Protein AF-A0A9E4HTL8-F1 (afdb_monomer_lite)

Secondary structure (DSSP, 8-state):
----EE-SS--GGGHHHHHHTT-SEE---HHHHHHS-HHHHHHHHHSPP--HHHHHHHHHHHS----

pLDDT: mean 84.83, std 9.78, range [50.81, 94.5]

Foldseek 3Di:
DDAAEDDDDDDLLCLLVCVVVRHPYYDDDPVVCVVQPPVSNVVNNPDDDDDPVVVVVVVVVVVDDDD

Sequence (67 aa):
KGRLRAEGPLMTDQYRHVRQSGFDEVAISHELAQRMPESHWLDVINLPLPDYQNRLIQYGQEAMPKA

Radius of gyration: 17.72 Å; chains: 1; bounding box: 59×18×36 Å

Structure (mmCIF, N/CA/C/O backbone):
data_AF-A0A9E4HTL8-F1
#
_entry.id   AF-A0A9E4HTL8-F1
#
loop_
_atom_site.group_PDB
_atom_site.id
_atom_site.type_symbol
_atom_site.label_atom_id
_atom_site.label_alt_id
_atom_site.label_comp_id
_atom_site.label_asym_id
_atom_site.label_entity_id
_atom_site.label_seq_id
_atom_site.pdbx_PDB_ins_code
_atom_site.Cartn_x
_atom_site.Cartn_y
_atom_site.Cartn_z
_atom_site.occupancy
_atom_site.B_iso_or_equiv
_atom_site.auth_seq_id
_atom_site.auth_comp_id
_atom_site.auth_asym_id
_atom_site.auth_atom_id
_atom_site.pdbx_PDB_model_num
ATOM 1 N N . LYS A 1 1 ? -2.424 -12.161 18.167 1.00 71.56 1 LYS A N 1
ATOM 2 C CA . LYS A 1 1 ? -2.328 -12.033 16.693 1.00 71.56 1 LYS A CA 1
ATOM 3 C C . LYS A 1 1 ? -3.277 -10.922 16.275 1.00 71.56 1 LYS A C 1
ATOM 5 O O . LYS A 1 1 ? -4.476 -11.139 16.358 1.00 71.56 1 LYS A O 1
ATOM 10 N N . GLY A 1 2 ? -2.758 -9.737 15.961 1.00 86.94 2 GLY A N 1
ATOM 11 C CA . GLY A 1 2 ? -3.553 -8.659 15.364 1.00 86.94 2 GLY A CA 1
ATOM 12 C C . GLY A 1 2 ? -3.437 -8.721 13.845 1.00 86.94 2 GLY A C 1
ATOM 13 O O . GLY A 1 2 ? -2.450 -9.265 13.354 1.00 86.94 2 GLY A O 1
ATOM 14 N N . ARG A 1 3 ? -4.443 -8.208 13.134 1.00 91.88 3 ARG A N 1
ATOM 15 C CA . ARG A 1 3 ? -4.363 -7.934 11.697 1.00 91.88 3 ARG A CA 1
ATOM 16 C C . ARG A 1 3 ? -4.454 -6.435 11.482 1.00 91.88 3 ARG A C 1
ATOM 18 O O . ARG A 1 3 ? -5.268 -5.784 12.137 1.00 91.88 3 ARG A O 1
ATOM 25 N N . LEU A 1 4 ? -3.634 -5.904 10.586 1.00 94.50 4 LEU A N 1
ATOM 26 C CA . LEU A 1 4 ? -3.690 -4.504 10.189 1.00 94.50 4 LEU A CA 1
ATOM 27 C C . LEU A 1 4 ? -4.529 -4.372 8.921 1.00 94.50 4 LEU A C 1
ATOM 29 O O . LEU A 1 4 ? -4.205 -4.957 7.889 1.00 94.50 4 LEU A O 1
ATOM 33 N N . ARG A 1 5 ? -5.606 -3.591 8.996 1.00 94.31 5 ARG A N 1
ATOM 34 C CA . ARG A 1 5 ? -6.484 -3.313 7.860 1.00 94.31 5 ARG A CA 1
ATOM 35 C C . ARG A 1 5 ? -6.315 -1.868 7.419 1.00 94.31 5 ARG A C 1
ATOM 37 O O . ARG A 1 5 ? -6.489 -0.958 8.225 1.00 94.31 5 ARG A O 1
ATOM 44 N N . ALA A 1 6 ? -5.954 -1.673 6.156 1.00 93.44 6 ALA A N 1
ATOM 45 C CA . ALA A 1 6 ? -5.907 -0.356 5.543 1.00 93.44 6 ALA A CA 1
ATOM 46 C C . ALA A 1 6 ? -7.317 0.034 5.091 1.00 93.44 6 ALA A C 1
ATOM 48 O O . ALA A 1 6 ? -7.978 -0.725 4.376 1.00 93.44 6 ALA A O 1
ATOM 49 N N . GLU A 1 7 ? -7.767 1.216 5.502 1.00 91.31 7 GLU A N 1
ATOM 50 C CA . GLU A 1 7 ? -9.072 1.771 5.149 1.00 91.31 7 GLU A CA 1
ATOM 51 C C . GLU A 1 7 ? -8.899 3.213 4.662 1.00 91.31 7 GLU A C 1
ATOM 53 O O . GLU A 1 7 ? -8.079 3.959 5.199 1.00 91.31 7 GLU A O 1
ATOM 58 N N . GLY A 1 8 ? -9.667 3.606 3.643 1.00 86.38 8 GLY A N 1
ATOM 59 C CA . GLY A 1 8 ? -9.636 4.958 3.087 1.00 86.38 8 GLY A CA 1
ATOM 60 C C . GLY A 1 8 ? -9.578 4.985 1.557 1.00 86.38 8 GLY A C 1
ATOM 61 O O . GLY A 1 8 ? -9.807 3.961 0.909 1.00 86.38 8 GLY A O 1
ATOM 62 N N . PRO A 1 9 ? -9.306 6.161 0.963 1.00 85.81 9 PRO A N 1
ATOM 63 C CA . PRO A 1 9 ? -9.140 6.302 -0.477 1.00 85.81 9 PRO A CA 1
ATOM 64 C C . PRO A 1 9 ? -7.857 5.592 -0.914 1.00 85.81 9 PRO A C 1
ATOM 66 O O . PRO A 1 9 ? -6.759 6.123 -0.765 1.00 85.81 9 PRO A O 1
ATOM 69 N N . LEU A 1 10 ? -8.012 4.379 -1.437 1.00 88.69 10 LEU A N 1
ATOM 70 C CA . LEU A 1 10 ? -6.921 3.561 -1.943 1.00 88.69 10 LEU A CA 1
ATOM 71 C C . LEU A 1 10 ? -7.107 3.308 -3.436 1.00 88.69 10 LEU A C 1
ATOM 73 O O . LEU A 1 10 ? -8.214 3.016 -3.880 1.00 88.69 10 LEU A O 1
ATOM 77 N N . MET A 1 11 ? -6.014 3.375 -4.188 1.00 87.31 11 MET A N 1
ATOM 78 C CA . MET A 1 11 ? -5.972 3.015 -5.604 1.00 87.31 11 MET A CA 1
ATOM 79 C C . MET A 1 11 ? -5.272 1.663 -5.808 1.00 87.31 11 MET A C 1
ATOM 81 O O . MET A 1 11 ? -4.507 1.198 -4.962 1.00 87.31 11 MET A O 1
ATOM 85 N N . THR A 1 12 ? -5.536 1.002 -6.934 1.00 87.56 12 THR A N 1
ATOM 86 C CA . THR A 1 12 ? -5.021 -0.348 -7.218 1.00 87.56 12 THR A CA 1
ATOM 87 C C . THR A 1 12 ? -3.490 -0.408 -7.271 1.00 87.56 12 THR A C 1
ATOM 89 O O . THR A 1 12 ? -2.892 -1.358 -6.777 1.00 87.56 12 THR A O 1
ATOM 92 N N . ASP A 1 13 ? -2.834 0.622 -7.800 1.00 85.56 13 ASP A N 1
ATOM 93 C CA . ASP A 1 13 ? -1.370 0.772 -7.843 1.00 85.56 13 ASP A CA 1
ATOM 94 C C . ASP A 1 13 ? -0.728 0.865 -6.443 1.00 85.56 13 ASP A C 1
ATOM 96 O O . ASP A 1 13 ? 0.401 0.417 -6.216 1.00 85.56 13 ASP A O 1
ATOM 100 N N . GLN A 1 14 ? -1.468 1.388 -5.466 1.00 88.94 14 GLN A N 1
ATOM 101 C CA . GLN A 1 14 ? -1.033 1.501 -4.075 1.00 88.94 14 GLN A CA 1
ATOM 102 C C . GLN A 1 14 ? -1.144 0.180 -3.308 1.00 88.94 14 GLN A C 1
ATOM 104 O O . GLN A 1 14 ? -0.501 0.021 -2.271 1.00 88.94 14 GLN A O 1
ATOM 109 N N . TYR A 1 15 ? -1.899 -0.795 -3.816 1.00 91.00 15 TYR A N 1
ATOM 110 C CA . TYR A 1 15 ? -2.133 -2.069 -3.139 1.00 91.00 15 TYR A CA 1
ATOM 111 C C . TYR A 1 15 ? -0.837 -2.794 -2.754 1.00 91.00 15 TYR A C 1
ATOM 113 O O . TYR A 1 15 ? -0.680 -3.235 -1.614 1.00 91.00 15 TYR A O 1
ATOM 121 N N . ARG A 1 16 ? 0.144 -2.846 -3.666 1.00 89.19 16 ARG A N 1
ATOM 122 C CA . ARG A 1 16 ? 1.471 -3.421 -3.388 1.00 89.19 16 ARG A CA 1
ATOM 123 C C . ARG A 1 16 ? 2.155 -2.736 -2.203 1.00 89.19 16 ARG A C 1
ATOM 125 O O . ARG A 1 16 ? 2.718 -3.420 -1.351 1.00 89.19 16 ARG A O 1
ATOM 132 N N . HIS A 1 17 ? 2.093 -1.409 -2.142 1.00 88.88 17 HIS A N 1
ATOM 133 C CA . HIS A 1 17 ? 2.722 -0.627 -1.080 1.00 88.88 17 HIS A CA 1
ATOM 134 C C . HIS A 1 17 ? 2.062 -0.905 0.271 1.00 88.88 17 HIS A C 1
ATOM 136 O O . HIS A 1 17 ? 2.759 -1.136 1.253 1.00 88.88 17 HIS A O 1
ATOM 142 N N . VAL A 1 18 ? 0.731 -1.002 0.306 1.00 92.62 18 VAL A N 1
ATOM 143 C CA . VAL A 1 18 ? -0.019 -1.365 1.518 1.00 92.62 18 VAL A CA 1
ATOM 144 C C . VAL A 1 18 ? 0.447 -2.713 2.076 1.00 92.62 18 VAL A C 1
ATOM 146 O O . VAL A 1 18 ? 0.722 -2.833 3.271 1.00 92.62 18 VAL A O 1
ATOM 149 N N . ARG A 1 19 ? 0.630 -3.712 1.204 1.00 88.88 19 ARG A N 1
ATOM 150 C CA . ARG A 1 19 ? 1.179 -5.022 1.589 1.00 88.88 19 ARG A CA 1
ATOM 151 C C . ARG A 1 19 ? 2.614 -4.923 2.114 1.00 88.88 19 ARG A C 1
ATOM 153 O O . ARG A 1 19 ? 2.929 -5.539 3.127 1.00 88.88 19 ARG A O 1
ATOM 160 N N . GLN A 1 20 ? 3.473 -4.143 1.458 1.00 87.25 20 GLN A N 1
ATOM 161 C CA . GLN A 1 20 ? 4.872 -3.949 1.867 1.00 87.25 20 GLN A CA 1
ATOM 162 C C . GLN A 1 20 ? 5.016 -3.199 3.198 1.00 87.25 20 GLN A C 1
ATOM 164 O O . GLN A 1 20 ? 5.948 -3.468 3.949 1.00 87.25 20 GLN A O 1
ATOM 169 N N . SER A 1 21 ? 4.085 -2.301 3.521 1.00 91.12 21 SER A N 1
ATOM 170 C CA . SER A 1 21 ? 4.047 -1.591 4.803 1.00 91.12 21 SER A CA 1
ATOM 171 C C . SER A 1 21 ? 3.557 -2.452 5.974 1.00 91.12 21 SER A C 1
ATOM 173 O O . SER A 1 21 ? 3.566 -1.981 7.109 1.00 91.12 21 SER A O 1
ATOM 175 N N . GLY A 1 22 ? 3.146 -3.701 5.726 1.00 90.44 22 GLY A N 1
ATOM 176 C CA . GLY A 1 22 ? 2.745 -4.648 6.768 1.00 90.44 22 GLY A CA 1
ATOM 177 C C . GLY A 1 22 ? 1.242 -4.714 7.042 1.00 90.44 22 GLY A C 1
ATOM 178 O O . GLY A 1 22 ? 0.849 -5.262 8.069 1.00 90.44 22 GLY A O 1
ATOM 179 N N . PHE A 1 23 ? 0.393 -4.184 6.154 1.00 94.31 23 PHE A N 1
ATOM 180 C CA . PHE A 1 23 ? -1.055 -4.374 6.259 1.00 94.31 23 PHE A CA 1
ATOM 181 C C . PHE A 1 23 ? -1.485 -5.741 5.720 1.00 94.31 23 PHE A C 1
ATOM 183 O O . PHE A 1 23 ? -1.134 -6.138 4.604 1.00 94.31 23 PHE A O 1
ATOM 190 N N . ASP A 1 24 ? -2.314 -6.434 6.496 1.00 92.75 24 ASP A N 1
ATOM 191 C CA . ASP A 1 24 ? -2.864 -7.754 6.196 1.00 92.75 24 ASP A CA 1
ATOM 192 C C . ASP A 1 24 ? -4.104 -7.697 5.301 1.00 92.75 24 ASP A C 1
ATOM 194 O O . ASP A 1 24 ? -4.359 -8.640 4.550 1.00 92.75 24 ASP A O 1
ATOM 198 N N . GLU A 1 25 ? -4.869 -6.611 5.372 1.00 92.62 25 GLU A N 1
ATOM 199 C CA . GLU A 1 25 ? -6.160 -6.483 4.699 1.00 92.62 25 GLU A CA 1
ATOM 200 C C . GLU A 1 25 ? -6.354 -5.077 4.135 1.00 92.62 25 GLU A C 1
ATOM 202 O O . GLU A 1 25 ? -5.806 -4.096 4.638 1.00 92.62 25 GLU A O 1
ATOM 207 N N . VAL A 1 26 ? -7.171 -4.986 3.089 1.00 91.06 26 VAL A N 1
ATOM 208 C CA . VAL A 1 26 ? -7.492 -3.739 2.400 1.00 91.06 26 VAL A CA 1
ATOM 209 C C . VAL A 1 26 ? -8.999 -3.626 2.248 1.00 91.06 26 VAL A C 1
ATOM 211 O O . VAL A 1 26 ? -9.644 -4.526 1.715 1.00 91.06 26 VAL A O 1
ATOM 214 N N . ALA A 1 27 ? -9.565 -2.523 2.729 1.00 91.56 27 ALA A N 1
ATOM 215 C CA . ALA A 1 27 ? -10.965 -2.185 2.532 1.00 91.56 27 ALA A CA 1
ATOM 216 C C . ALA A 1 27 ? -11.113 -1.212 1.362 1.00 91.56 27 ALA A C 1
ATOM 218 O O . ALA A 1 27 ? -10.502 -0.145 1.365 1.00 91.56 27 ALA A O 1
ATOM 219 N N . ILE A 1 28 ? -11.970 -1.551 0.400 1.00 91.00 28 ILE A N 1
ATOM 220 C CA . ILE A 1 28 ? -12.339 -0.668 -0.711 1.00 91.00 28 ILE A CA 1
ATOM 221 C C . ILE A 1 28 ? -13.838 -0.392 -0.694 1.00 91.00 28 ILE A C 1
ATOM 223 O O . ILE A 1 28 ? -14.627 -1.222 -0.234 1.00 91.00 28 ILE A O 1
ATOM 227 N N . SER A 1 29 ? -14.243 0.779 -1.190 1.00 90.81 29 SER A N 1
ATOM 228 C CA . SER A 1 29 ? -15.662 1.096 -1.337 1.00 90.81 29 SER A CA 1
ATOM 229 C C . SER A 1 29 ? -16.307 0.193 -2.389 1.00 90.81 29 SER A C 1
ATOM 231 O O . SER A 1 29 ? -15.654 -0.266 -3.328 1.00 90.81 29 SER A O 1
ATOM 233 N N . HIS A 1 30 ? -17.614 -0.040 -2.262 1.00 90.19 30 HIS A N 1
ATOM 234 C CA . HIS A 1 30 ? -18.346 -0.844 -3.240 1.00 90.19 30 HIS A CA 1
ATOM 235 C C . HIS A 1 30 ? -18.280 -0.234 -4.650 1.00 90.19 30 HIS A C 1
ATOM 237 O O . HIS A 1 30 ? -18.102 -0.952 -5.627 1.00 90.19 30 HIS A O 1
ATOM 243 N N . GLU A 1 31 ? -18.344 1.095 -4.751 1.00 91.50 31 GLU A N 1
ATOM 244 C CA . GLU A 1 31 ? -18.192 1.821 -6.017 1.00 91.50 31 GLU A CA 1
ATOM 245 C C . GLU A 1 31 ? -16.815 1.578 -6.659 1.00 91.50 31 GLU A C 1
ATOM 247 O O . GLU A 1 31 ? -16.721 1.374 -7.869 1.00 91.50 31 GLU A O 1
ATOM 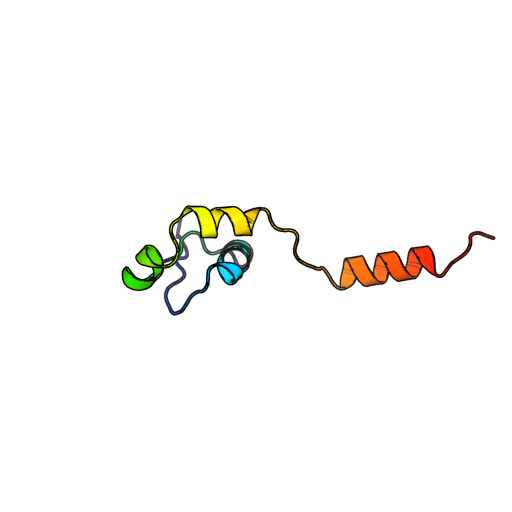252 N N . LEU A 1 32 ? -15.743 1.550 -5.857 1.00 89.94 32 LEU A N 1
ATOM 253 C CA . LEU A 1 32 ? -14.403 1.254 -6.358 1.00 89.94 32 LEU A CA 1
ATOM 254 C C . LEU A 1 32 ? -14.279 -0.210 -6.785 1.00 89.94 32 LEU A C 1
ATOM 256 O O . LEU A 1 32 ? -13.721 -0.478 -7.843 1.00 89.94 32 LEU A O 1
ATOM 260 N N . ALA A 1 33 ? -14.846 -1.140 -6.013 1.00 90.19 33 ALA A N 1
ATOM 261 C CA . ALA A 1 33 ? -14.865 -2.560 -6.359 1.00 90.19 33 ALA A CA 1
ATOM 262 C C . ALA A 1 33 ? -15.612 -2.830 -7.680 1.00 90.19 33 ALA A C 1
ATOM 264 O O . ALA A 1 33 ? -15.198 -3.690 -8.452 1.00 90.19 33 ALA A O 1
ATOM 265 N N . GLN A 1 34 ? -16.681 -2.076 -7.967 1.00 91.94 34 GLN A N 1
ATOM 266 C CA . GLN A 1 34 ? -17.395 -2.149 -9.247 1.00 91.94 34 GLN A CA 1
ATOM 267 C C . GLN A 1 34 ? -16.555 -1.623 -10.417 1.00 91.94 34 GLN A C 1
ATOM 269 O O . GLN A 1 34 ? -16.594 -2.191 -11.505 1.00 91.94 34 GLN A O 1
ATOM 274 N N . ARG A 1 35 ? -15.801 -0.537 -10.208 1.00 91.81 35 ARG A N 1
ATOM 275 C CA . ARG A 1 35 ? -14.925 0.041 -11.240 1.00 91.81 35 ARG A CA 1
ATOM 276 C C . ARG A 1 35 ? -13.667 -0.787 -11.482 1.00 91.81 35 ARG A C 1
ATOM 278 O O . ARG A 1 35 ? -13.205 -0.862 -12.615 1.00 91.81 35 ARG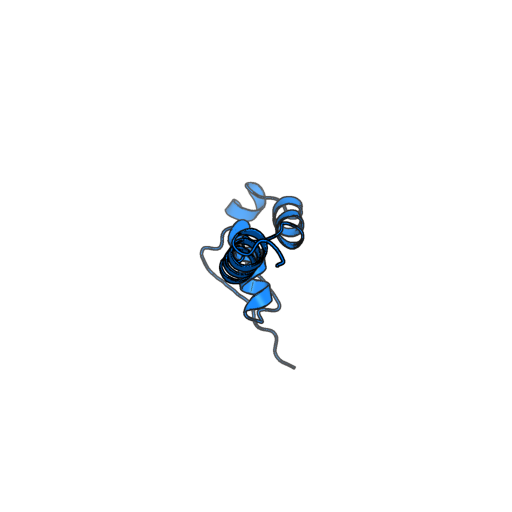 A O 1
ATOM 285 N N . MET A 1 36 ? -13.105 -1.367 -10.426 1.00 91.12 36 MET A N 1
ATOM 286 C CA . MET A 1 36 ? -11.846 -2.109 -10.445 1.00 91.12 36 MET A CA 1
ATOM 287 C C . MET A 1 36 ? -12.027 -3.453 -9.720 1.00 91.12 36 MET A C 1
ATOM 289 O O . MET A 1 36 ? -11.794 -3.530 -8.508 1.00 91.12 36 MET A O 1
ATOM 293 N N . PRO A 1 37 ? -12.448 -4.504 -10.453 1.00 89.38 37 PRO A N 1
ATOM 294 C CA . PRO A 1 37 ? -12.587 -5.853 -9.915 1.00 89.38 37 PRO A CA 1
ATOM 295 C C . PRO A 1 37 ? -11.272 -6.409 -9.356 1.00 89.38 37 PRO A C 1
ATOM 297 O O . PRO A 1 37 ? -10.187 -5.966 -9.731 1.00 89.38 37 PRO A O 1
ATOM 300 N N . GLU A 1 38 ? -11.373 -7.437 -8.510 1.00 88.56 38 GLU A N 1
ATOM 301 C CA . GLU A 1 38 ? -10.257 -8.078 -7.790 1.00 88.56 38 GLU A CA 1
ATOM 302 C C . GLU A 1 38 ? -9.035 -8.407 -8.667 1.00 88.56 38 GLU A C 1
ATOM 304 O O . GLU A 1 38 ? -7.903 -8.217 -8.228 1.00 88.56 38 GLU A O 1
ATOM 309 N N . SER A 1 39 ? -9.236 -8.822 -9.922 1.00 89.06 39 SER A N 1
ATOM 310 C CA . SER A 1 39 ? -8.143 -9.146 -10.850 1.00 89.06 39 SER A CA 1
ATOM 311 C C . SER A 1 39 ? -7.143 -7.999 -11.017 1.00 89.06 39 SER A C 1
ATOM 313 O O . SER A 1 39 ? -5.939 -8.227 -10.945 1.00 89.06 39 SER A O 1
ATOM 315 N N . HIS A 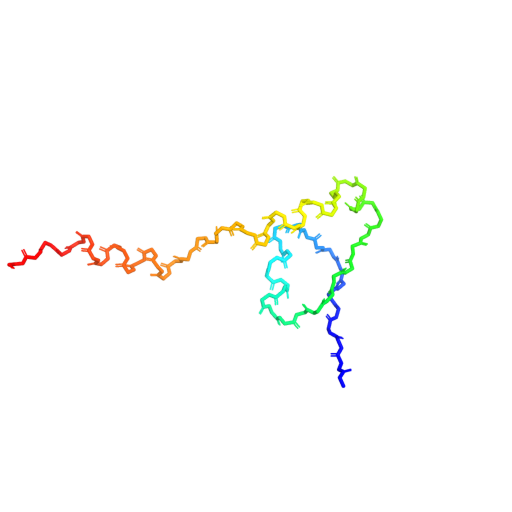1 40 ? -7.626 -6.757 -11.123 1.00 88.69 40 HIS A N 1
ATOM 316 C CA . HIS A 1 40 ? -6.762 -5.582 -11.260 1.00 88.69 40 HIS A CA 1
ATOM 317 C C . HIS A 1 40 ? -5.840 -5.404 -10.049 1.00 88.69 40 HIS A C 1
ATOM 319 O O . HIS A 1 40 ? -4.695 -4.982 -10.194 1.00 88.69 40 HIS A O 1
ATOM 325 N N . TRP A 1 41 ? -6.322 -5.744 -8.852 1.00 88.44 41 TRP A N 1
ATOM 326 C CA . TRP A 1 41 ? -5.553 -5.657 -7.610 1.00 88.44 41 TRP A CA 1
ATOM 327 C C . TRP A 1 41 ? -4.466 -6.729 -7.551 1.00 88.44 41 TRP A C 1
ATOM 329 O O . TRP A 1 41 ? -3.342 -6.450 -7.132 1.00 88.44 41 TRP A O 1
ATOM 339 N N . LEU A 1 42 ? -4.777 -7.942 -8.010 1.00 87.56 42 LEU A N 1
ATOM 340 C CA . LEU A 1 42 ? -3.829 -9.054 -8.052 1.00 87.56 42 LEU A CA 1
ATOM 341 C C . LEU A 1 42 ? -2.715 -8.828 -9.084 1.00 87.56 42 LEU A C 1
ATOM 343 O O . LEU A 1 42 ? -1.555 -9.130 -8.794 1.00 87.56 42 LEU A O 1
ATOM 347 N N . ASP A 1 43 ? -3.030 -8.233 -10.236 1.00 87.69 43 ASP A N 1
ATOM 348 C CA . ASP A 1 43 ? -2.052 -7.956 -11.296 1.00 87.69 43 ASP A CA 1
ATOM 349 C C . ASP A 1 43 ? -0.920 -7.031 -10.810 1.00 87.69 43 ASP A C 1
ATOM 351 O O . ASP A 1 43 ? 0.257 -7.241 -11.121 1.00 87.69 43 ASP A O 1
ATOM 355 N N . VAL A 1 44 ? -1.240 -6.057 -9.951 1.00 84.75 44 VAL A N 1
ATOM 356 C CA . VAL A 1 44 ? -0.259 -5.107 -9.398 1.00 84.75 44 VAL A CA 1
ATOM 357 C C . VAL A 1 44 ? 0.768 -5.782 -8.476 1.00 84.75 44 VAL A C 1
ATOM 359 O O . VAL A 1 44 ? 1.906 -5.306 -8.384 1.00 84.75 44 VAL A O 1
ATOM 362 N N . ILE A 1 45 ? 0.444 -6.921 -7.846 1.00 83.81 45 ILE A N 1
ATOM 363 C CA . ILE A 1 45 ? 1.382 -7.675 -6.982 1.00 83.81 45 ILE A CA 1
ATOM 364 C C . ILE A 1 45 ? 2.556 -8.259 -7.778 1.00 83.81 45 ILE A C 1
ATOM 366 O O . ILE A 1 45 ? 3.634 -8.478 -7.218 1.00 83.81 45 ILE A O 1
ATOM 370 N N . ASN A 1 46 ? 2.408 -8.442 -9.090 1.00 80.62 46 ASN A N 1
ATOM 371 C CA . ASN A 1 46 ? 3.447 -9.044 -9.928 1.00 80.62 46 ASN A CA 1
ATOM 372 C C . ASN A 1 46 ? 4.243 -8.021 -10.758 1.00 80.62 46 ASN A C 1
ATOM 374 O O . ASN A 1 46 ? 5.336 -8.337 -11.220 1.00 80.62 46 ASN A O 1
ATOM 378 N N . LEU A 1 47 ? 3.758 -6.780 -10.896 1.00 80.50 47 LEU A N 1
ATOM 379 C CA . LEU A 1 47 ? 4.449 -5.724 -11.647 1.00 80.50 47 LEU A CA 1
ATOM 380 C C . LEU A 1 47 ? 5.770 -5.245 -11.001 1.00 80.50 47 LEU A C 1
ATOM 382 O O . LEU A 1 47 ? 5.749 -4.698 -9.900 1.00 80.50 47 LEU A O 1
ATOM 386 N N . PRO A 1 48 ? 6.924 -5.351 -11.679 1.00 80.00 48 PRO A N 1
ATOM 387 C CA . PRO A 1 48 ? 8.178 -4.838 -11.139 1.00 80.00 48 PRO A CA 1
ATOM 388 C C . PRO A 1 48 ? 8.080 -3.326 -10.896 1.00 80.00 48 PRO A C 1
ATOM 390 O O . PRO A 1 48 ? 7.689 -2.567 -11.782 1.00 80.00 48 PRO A O 1
ATOM 393 N N . LEU A 1 49 ? 8.438 -2.887 -9.687 1.00 75.94 49 LEU A N 1
ATOM 394 C CA . LEU A 1 49 ? 8.547 -1.464 -9.383 1.00 75.94 49 LEU A CA 1
ATOM 395 C C . LEU A 1 49 ? 9.926 -0.951 -9.814 1.00 75.94 49 LEU A C 1
ATOM 397 O O . LEU A 1 49 ? 10.926 -1.626 -9.554 1.00 75.94 49 LEU A O 1
ATOM 401 N N . PRO A 1 50 ? 10.005 0.236 -10.437 1.00 75.94 50 PRO A N 1
ATOM 402 C CA . PRO A 1 50 ? 11.284 0.863 -10.720 1.00 75.94 50 PRO A CA 1
ATOM 403 C C . PRO A 1 50 ? 11.990 1.198 -9.402 1.00 75.94 50 PRO A C 1
ATOM 405 O O . PRO A 1 50 ? 11.526 2.029 -8.625 1.00 75.94 50 PRO A O 1
ATOM 408 N N . ASP A 1 51 ? 13.125 0.546 -9.164 1.00 82.75 51 ASP A N 1
ATOM 409 C CA . ASP A 1 51 ? 13.993 0.816 -8.023 1.00 82.75 51 ASP A CA 1
ATOM 410 C C . ASP A 1 51 ? 15.141 1.734 -8.459 1.00 82.75 51 ASP A C 1
ATOM 412 O O . ASP A 1 51 ? 15.990 1.374 -9.282 1.00 82.75 51 ASP A O 1
ATOM 416 N N . TYR A 1 52 ? 15.156 2.943 -7.895 1.00 83.81 52 TYR A N 1
ATOM 417 C CA . TYR A 1 52 ? 16.195 3.939 -8.140 1.00 83.81 52 TYR A CA 1
ATOM 418 C C . TYR A 1 52 ? 17.592 3.412 -7.791 1.00 83.81 52 TYR A C 1
ATOM 420 O O . TYR A 1 52 ? 18.553 3.716 -8.501 1.00 83.81 52 TYR A O 1
ATOM 428 N N . GLN A 1 53 ? 17.712 2.606 -6.735 1.00 84.19 53 GLN A N 1
ATOM 429 C CA . GLN A 1 53 ? 18.990 2.060 -6.299 1.00 84.19 53 GLN A CA 1
ATOM 430 C C . GLN A 1 53 ? 19.522 1.038 -7.305 1.00 84.19 53 GLN A C 1
ATOM 432 O O . GLN A 1 53 ? 20.668 1.158 -7.739 1.00 84.19 53 GLN A O 1
ATOM 437 N N . ASN A 1 54 ? 18.681 0.104 -7.759 1.00 86.00 54 ASN A N 1
ATOM 438 C CA . ASN A 1 54 ? 19.044 -0.826 -8.833 1.00 86.00 54 ASN A CA 1
ATOM 439 C C . ASN A 1 54 ? 19.440 -0.089 -10.117 1.00 86.00 54 ASN A C 1
ATOM 441 O O . ASN A 1 54 ? 20.432 -0.449 -10.750 1.00 86.00 54 ASN A O 1
ATOM 445 N N . ARG A 1 55 ? 18.730 0.993 -10.459 1.00 85.94 55 ARG A N 1
ATOM 446 C CA . ARG A 1 55 ? 19.078 1.837 -11.608 1.00 85.94 55 ARG A CA 1
ATOM 447 C C . ARG A 1 55 ? 20.477 2.449 -11.469 1.00 85.94 55 ARG A C 1
ATOM 449 O O . ARG A 1 55 ? 21.245 2.429 -12.423 1.00 85.94 55 ARG A O 1
ATOM 456 N N . LEU A 1 56 ? 20.827 2.992 -10.301 1.00 89.19 56 LEU A N 1
ATOM 457 C CA . LEU A 1 56 ? 22.162 3.557 -10.064 1.00 89.19 56 LEU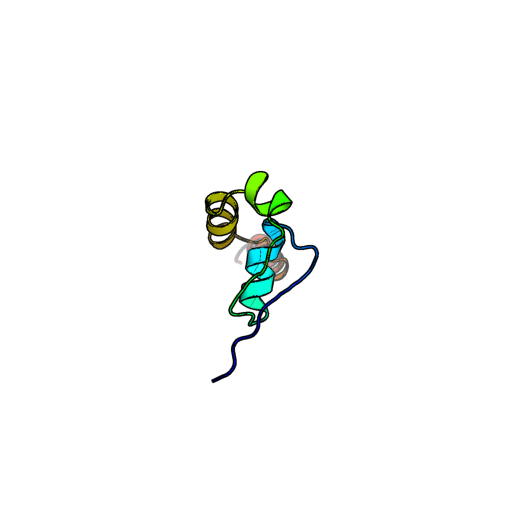 A CA 1
ATOM 458 C C . LEU A 1 56 ? 23.270 2.498 -10.092 1.00 89.19 56 LEU A C 1
ATOM 460 O O . LEU A 1 56 ? 24.341 2.765 -10.633 1.00 89.19 56 LEU A O 1
ATOM 464 N N . ILE A 1 57 ? 23.018 1.310 -9.535 1.00 87.88 57 ILE A N 1
ATOM 465 C CA . ILE A 1 57 ? 23.968 0.189 -9.582 1.00 87.88 57 ILE A CA 1
ATOM 466 C C . ILE A 1 57 ? 24.242 -0.201 -11.035 1.00 87.88 57 ILE A C 1
ATOM 468 O O . ILE A 1 57 ? 25.403 -0.331 -11.418 1.00 87.88 57 ILE A O 1
ATOM 472 N N . GLN A 1 58 ? 23.193 -0.314 -11.853 1.00 82.00 58 GL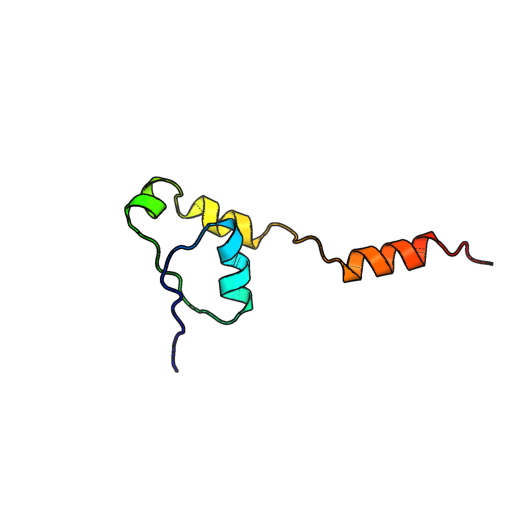N A N 1
ATOM 473 C CA . GLN A 1 58 ? 23.322 -0.604 -13.278 1.00 82.00 58 GLN A CA 1
ATOM 474 C C . GLN A 1 58 ? 24.157 0.465 -14.003 1.00 82.00 58 GLN A C 1
ATOM 476 O O . GLN A 1 58 ? 25.118 0.121 -14.689 1.00 82.00 58 GLN A O 1
ATOM 481 N N . TYR A 1 59 ? 23.879 1.756 -13.778 1.00 81.19 59 TYR A N 1
ATOM 482 C CA . TYR A 1 59 ? 24.696 2.840 -14.340 1.00 81.19 59 TYR A CA 1
ATOM 483 C C . TYR A 1 59 ? 26.166 2.765 -13.906 1.00 81.19 59 TYR A C 1
ATOM 485 O O . TYR A 1 59 ? 27.057 3.014 -14.714 1.00 81.19 59 TYR A O 1
ATOM 493 N N . GLY A 1 60 ? 26.441 2.402 -12.651 1.00 78.94 60 GLY A N 1
ATOM 494 C CA . GLY A 1 60 ? 27.806 2.216 -12.157 1.00 78.94 60 GLY A CA 1
ATOM 495 C C . GLY A 1 60 ? 28.544 1.041 -12.812 1.00 78.94 60 GLY A C 1
ATOM 496 O O . GLY A 1 60 ? 29.754 1.123 -13.006 1.00 78.94 60 GLY A O 1
ATOM 497 N N . GLN A 1 61 ? 27.831 -0.028 -13.182 1.00 71.31 61 GLN A N 1
ATOM 498 C CA . GLN A 1 61 ? 28.396 -1.188 -13.885 1.00 71.31 61 GLN A CA 1
ATOM 499 C C . GLN A 1 61 ? 28.636 -0.926 -15.377 1.00 71.31 61 GLN A C 1
ATOM 501 O O . GLN A 1 61 ? 29.606 -1.434 -15.933 1.00 71.31 61 GLN A O 1
ATOM 506 N N . GLU A 1 62 ? 27.786 -0.124 -16.018 1.00 72.62 62 GLU A N 1
ATOM 507 C CA . GLU A 1 62 ? 27.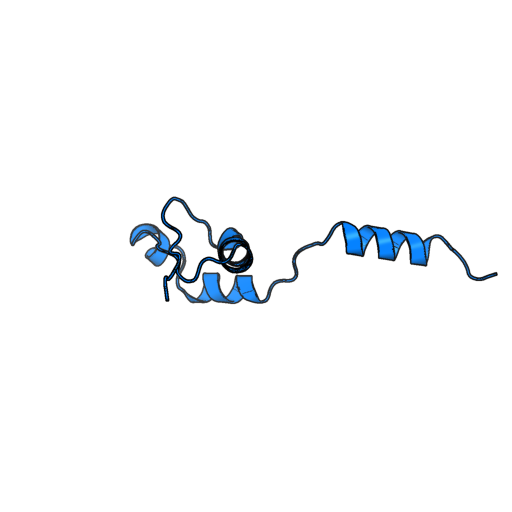917 0.242 -17.435 1.00 72.62 62 GLU A CA 1
ATOM 508 C C . GLU A 1 62 ? 28.965 1.350 -17.666 1.00 72.62 62 GLU A C 1
ATOM 510 O O . GLU A 1 62 ? 29.629 1.367 -18.701 1.00 72.62 62 GLU A O 1
ATOM 515 N N . ALA A 1 63 ? 29.162 2.255 -16.698 1.00 68.56 63 ALA A N 1
ATOM 516 C CA . ALA A 1 63 ? 30.094 3.384 -16.805 1.00 68.56 63 ALA A CA 1
ATOM 517 C C . ALA A 1 63 ? 31.575 3.033 -16.544 1.00 68.56 63 ALA A C 1
ATOM 519 O O . ALA A 1 63 ? 32.439 3.901 -16.682 1.00 68.56 63 ALA A O 1
ATOM 520 N N . MET A 1 64 ? 31.896 1.786 -16.186 1.00 56.00 64 MET A N 1
ATOM 521 C CA . MET A 1 64 ? 33.276 1.319 -16.020 1.00 56.00 64 MET A CA 1
ATOM 522 C C . MET A 1 64 ? 33.607 0.241 -17.062 1.00 56.00 64 MET A C 1
ATOM 524 O O . MET A 1 64 ? 33.312 -0.934 -16.829 1.00 56.00 64 MET A O 1
ATOM 528 N N . PRO A 1 65 ? 34.250 0.578 -18.199 1.00 52.75 65 PRO A N 1
ATOM 529 C CA . PRO A 1 65 ? 34.873 -0.452 -19.015 1.00 52.75 65 PRO A CA 1
ATOM 530 C C . PRO A 1 65 ? 35.958 -1.132 -18.170 1.00 52.75 65 PRO A C 1
ATOM 532 O O . PRO A 1 65 ? 36.829 -0.462 -17.613 1.00 52.75 65 PRO A O 1
ATOM 535 N N . LYS A 1 66 ? 35.874 -2.463 -18.044 1.00 54.09 66 LYS A N 1
ATOM 536 C CA . LYS A 1 66 ? 36.947 -3.290 -17.474 1.00 54.09 66 LYS A CA 1
ATOM 537 C C . LYS A 1 66 ? 38.279 -2.884 -18.116 1.00 54.09 66 LYS A C 1
ATOM 539 O O . LYS A 1 66 ? 38.384 -2.922 -19.342 1.00 54.09 66 LYS A O 1
ATOM 544 N N . ALA A 1 67 ? 39.243 -2.499 -17.281 1.00 50.81 67 ALA A N 1
ATOM 545 C CA . ALA A 1 67 ? 40.653 -2.449 -17.659 1.00 50.81 67 ALA A CA 1
ATOM 546 C C . ALA A 1 67 ? 41.176 -3.860 -17.962 1.00 50.81 67 ALA A C 1
ATOM 548 O O . ALA A 1 67 ? 40.676 -4.819 -17.322 1.00 50.81 67 ALA A O 1
#